Protein AF-A0A843MCU9-F1 (afdb_monomer_lite)

Radius of gyration: 12.77 Å; chains: 1; bounding box: 28×29×31 Å

Sequence (102 aa):
MISIFKLDGEESKAIFALEFNETPYLFLYFNQEWVNETDPEVKALKEEYSKAMDLNDLKDLELGESIDFDDGVILCLSKFENPNSGVKDILYSYSELLLVDD

Structure (mmCIF, N/CA/C/O backbone):
data_AF-A0A843MCU9-F1
#
_entry.id   AF-A0A843MCU9-F1
#
loop_
_atom_site.group_PDB
_atom_site.id
_atom_site.type_symbol
_atom_site.label_atom_id
_atom_site.label_alt_id
_atom_site.label_comp_id
_atom_site.label_asym_id
_atom_site.label_entity_id
_atom_site.label_seq_id
_atom_site.pdbx_PDB_ins_code
_atom_site.Cartn_x
_atom_site.Cartn_y
_atom_site.Cartn_z
_atom_site.occupancy
_atom_site.B_iso_or_equiv
_atom_site.auth_seq_id
_atom_site.auth_comp_id
_atom_site.auth_asym_id
_atom_site.auth_atom_id
_atom_site.pdbx_PDB_model_num
ATOM 1 N N . MET A 1 1 ? -11.690 8.490 1.440 1.00 80.38 1 MET A N 1
ATOM 2 C CA . MET A 1 1 ? -11.364 7.130 1.930 1.00 80.38 1 MET A CA 1
ATOM 3 C C . MET A 1 1 ? -9.876 6.873 1.749 1.00 80.38 1 MET A C 1
ATOM 5 O O . MET A 1 1 ? -9.355 7.222 0.698 1.00 80.38 1 MET A O 1
ATOM 9 N N . ILE A 1 2 ? -9.205 6.288 2.742 1.00 82.81 2 ILE A N 1
ATOM 10 C CA . ILE A 1 2 ? -7.825 5.793 2.628 1.00 82.81 2 ILE A CA 1
ATOM 11 C C . ILE A 1 2 ? -7.826 4.279 2.724 1.00 82.81 2 ILE A C 1
ATOM 13 O O . ILE A 1 2 ? -8.496 3.740 3.599 1.00 82.81 2 ILE A O 1
ATOM 17 N N . SER A 1 3 ? -7.069 3.613 1.860 1.00 84.81 3 SER A N 1
ATOM 18 C CA . SER A 1 3 ? -6.839 2.169 1.943 1.00 84.81 3 SER A CA 1
ATOM 19 C C . SER A 1 3 ? -5.350 1.888 2.116 1.00 84.81 3 SER A C 1
ATOM 21 O O . SER A 1 3 ? -4.531 2.527 1.457 1.00 84.81 3 SER A O 1
ATOM 23 N N . ILE A 1 4 ? -5.007 0.976 3.025 1.00 85.38 4 ILE A N 1
ATOM 24 C CA . ILE A 1 4 ? -3.631 0.560 3.323 1.00 85.38 4 ILE A CA 1
ATOM 25 C C . ILE A 1 4 ? -3.481 -0.895 2.939 1.00 85.38 4 ILE A C 1
ATOM 27 O O . ILE A 1 4 ? -4.349 -1.717 3.238 1.00 85.38 4 ILE A O 1
ATOM 31 N N . PHE A 1 5 ? -2.357 -1.217 2.328 1.00 83.62 5 PHE A N 1
ATOM 32 C CA . PHE A 1 5 ? -2.118 -2.528 1.778 1.00 83.62 5 PHE A CA 1
ATOM 33 C C . PHE A 1 5 ? -0.659 -2.935 1.948 1.00 83.62 5 PHE A C 1
ATOM 35 O O . PHE A 1 5 ? 0.235 -2.093 2.045 1.00 83.62 5 PHE A O 1
ATOM 42 N N . LY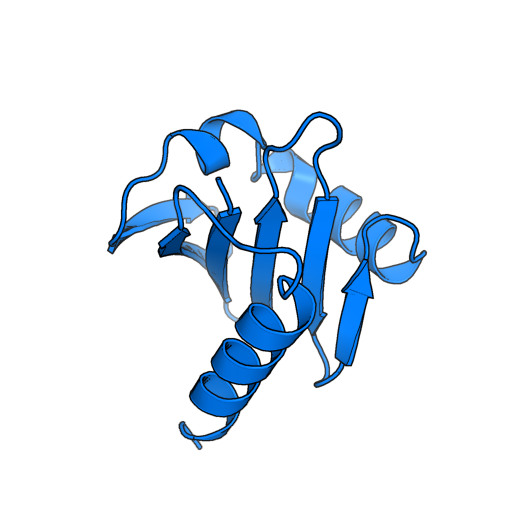S A 1 6 ? -0.425 -4.240 1.946 1.00 82.00 6 LYS A N 1
ATOM 43 C CA . LYS A 1 6 ? 0.893 -4.849 2.075 1.00 82.00 6 LYS A CA 1
ATOM 44 C C . LYS A 1 6 ? 1.216 -5.639 0.821 1.00 82.00 6 LYS A C 1
ATOM 46 O O . LYS A 1 6 ? 0.396 -6.438 0.380 1.00 82.00 6 LYS A O 1
ATOM 51 N N . LEU A 1 7 ? 2.401 -5.410 0.281 1.00 79.75 7 LEU A N 1
ATOM 52 C CA . LEU A 1 7 ? 3.027 -6.233 -0.737 1.00 79.75 7 LEU A CA 1
ATOM 53 C C . LEU A 1 7 ? 3.928 -7.243 -0.025 1.00 79.75 7 LEU A C 1
ATOM 55 O O . LEU A 1 7 ? 4.878 -6.837 0.645 1.00 79.75 7 LEU A O 1
ATOM 59 N N . ASP A 1 8 ? 3.611 -8.527 -0.147 1.00 73.50 8 ASP A N 1
ATOM 60 C CA . ASP A 1 8 ? 4.425 -9.632 0.359 1.00 73.50 8 ASP A CA 1
ATOM 61 C C . ASP A 1 8 ? 4.995 -10.426 -0.827 1.00 73.50 8 ASP A C 1
ATOM 63 O O . ASP A 1 8 ? 4.260 -11.152 -1.495 1.00 73.50 8 ASP A O 1
ATOM 67 N N . GLY A 1 9 ? 6.302 -10.288 -1.080 1.00 69.12 9 GLY A N 1
ATOM 68 C CA . GLY A 1 9 ? 7.064 -11.043 -2.088 1.00 69.12 9 GLY A CA 1
ATOM 69 C C . GLY A 1 9 ? 8.472 -11.418 -1.598 1.00 69.12 9 GLY A C 1
ATOM 70 O O . GLY A 1 9 ? 8.906 -10.931 -0.552 1.00 69.12 9 GLY A O 1
ATOM 71 N N . GLU A 1 10 ? 9.193 -12.282 -2.333 1.00 59.12 10 GLU A N 1
ATOM 72 C CA . GLU A 1 10 ? 10.511 -12.819 -1.913 1.00 59.12 10 GLU A CA 1
ATOM 73 C C . GLU A 1 10 ? 11.563 -11.728 -1.632 1.00 59.12 10 GLU A C 1
ATOM 75 O O . GLU A 1 10 ? 12.414 -11.916 -0.762 1.00 59.12 10 GLU A O 1
ATOM 80 N N . GLU A 1 11 ? 11.476 -10.574 -2.304 1.00 58.25 11 GLU A N 1
ATOM 81 C CA . GLU A 1 11 ? 12.437 -9.470 -2.150 1.00 58.25 11 GLU A CA 1
ATOM 82 C C . GLU A 1 11 ? 11.842 -8.181 -1.554 1.00 58.25 11 GLU A C 1
ATOM 84 O O . GLU A 1 11 ? 12.594 -7.283 -1.179 1.00 58.25 11 GLU A O 1
ATOM 89 N N . SER A 1 12 ? 10.515 -8.065 -1.415 1.00 58.47 12 SER A N 1
ATOM 90 C CA . SER A 1 12 ? 9.872 -6.796 -1.041 1.00 58.47 12 SER A CA 1
ATOM 91 C C . SER A 1 12 ? 8.738 -6.976 -0.036 1.00 58.47 12 SER A C 1
ATOM 93 O O . SER A 1 12 ? 7.695 -7.542 -0.350 1.00 58.47 12 SER A O 1
ATOM 95 N N . LYS A 1 13 ? 8.932 -6.413 1.165 1.00 67.00 13 LYS A N 1
ATOM 96 C CA . LYS A 1 13 ? 7.865 -6.090 2.124 1.00 67.00 13 LYS A CA 1
ATOM 97 C C . LYS A 1 13 ? 7.580 -4.593 2.027 1.00 67.00 13 LYS A C 1
ATOM 99 O O . LYS A 1 13 ? 8.118 -3.811 2.809 1.00 67.00 13 LYS A O 1
ATOM 104 N N . ALA A 1 14 ? 6.801 -4.179 1.035 1.00 72.44 14 ALA A N 1
ATOM 105 C CA . ALA A 1 14 ? 6.411 -2.777 0.885 1.00 72.44 14 ALA A CA 1
ATOM 106 C C . ALA A 1 14 ? 4.992 -2.576 1.414 1.00 72.44 14 ALA A C 1
ATOM 108 O O . ALA A 1 14 ? 4.112 -3.403 1.181 1.00 72.44 14 ALA A O 1
ATOM 109 N N . ILE A 1 15 ? 4.743 -1.468 2.109 1.00 75.56 15 ILE A N 1
ATOM 110 C CA . ILE A 1 15 ? 3.378 -1.066 2.470 1.00 75.56 15 ILE A CA 1
ATOM 111 C C . ILE A 1 15 ? 3.003 0.154 1.677 1.00 75.56 15 ILE A C 1
ATOM 113 O O . ILE A 1 15 ? 3.792 1.082 1.552 1.00 75.56 15 ILE A O 1
ATOM 117 N N . PHE A 1 16 ? 1.786 0.151 1.160 1.00 78.00 16 PHE A N 1
ATOM 118 C CA . PHE A 1 16 ? 1.261 1.259 0.402 1.00 78.00 16 PHE A CA 1
ATOM 119 C C . PHE A 1 16 ? -0.018 1.785 1.016 1.00 78.00 16 PHE A C 1
ATOM 121 O O . PHE A 1 16 ? -0.825 1.042 1.575 1.00 78.00 16 PHE A O 1
ATOM 128 N N . ALA A 1 17 ? -0.206 3.089 0.893 1.00 75.88 17 ALA A N 1
ATOM 129 C CA . ALA A 1 17 ? -1.448 3.733 1.249 1.00 75.88 17 ALA A CA 1
ATOM 130 C C . ALA A 1 17 ? -1.940 4.617 0.119 1.00 75.88 17 ALA A C 1
ATOM 132 O O . ALA A 1 17 ? -1.183 5.407 -0.443 1.00 75.88 17 ALA A O 1
ATOM 133 N N . LEU A 1 18 ? -3.225 4.468 -0.178 1.00 76.88 18 LEU A N 1
ATOM 134 C CA . LEU A 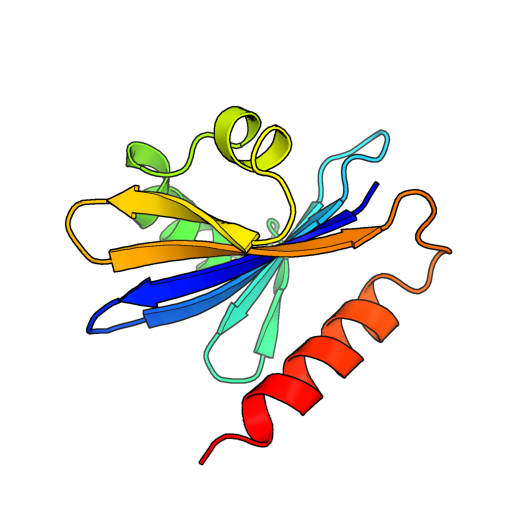1 18 ? -3.933 5.187 -1.221 1.00 76.88 18 LEU A CA 1
ATOM 135 C C . LEU A 1 18 ? -4.999 6.075 -0.593 1.00 76.88 18 LEU A C 1
ATOM 137 O O . LEU A 1 18 ? -5.941 5.575 0.018 1.00 76.88 18 LEU A O 1
ATOM 141 N N . GLU A 1 19 ? -4.867 7.388 -0.760 1.00 79.00 19 GLU A N 1
ATOM 142 C CA . GLU A 1 19 ? -5.872 8.371 -0.350 1.00 79.00 19 GLU A CA 1
ATOM 143 C C . GLU A 1 19 ? -6.763 8.749 -1.530 1.00 79.00 19 GLU A C 1
ATOM 145 O O . GLU A 1 19 ? -6.335 9.490 -2.394 1.00 79.00 19 GLU A O 1
ATOM 150 N N . PHE A 1 20 ? -8.019 8.306 -1.568 1.00 70.81 20 PHE A N 1
ATOM 151 C CA . PHE A 1 20 ? -8.959 8.578 -2.669 1.00 70.81 20 PHE A CA 1
ATOM 152 C C . PHE A 1 20 ? -9.729 9.901 -2.524 1.00 70.81 20 PHE A C 1
ATOM 154 O O . PHE A 1 20 ? -10.903 9.982 -2.885 1.00 70.81 20 PHE A O 1
ATOM 161 N N . ASN A 1 21 ? -9.100 10.933 -1.955 1.00 68.62 21 ASN A N 1
ATOM 162 C CA . ASN A 1 21 ? -9.659 12.288 -1.973 1.00 68.62 21 ASN A CA 1
ATOM 163 C C . ASN A 1 21 ? -9.554 12.882 -3.397 1.00 68.62 21 ASN A C 1
ATOM 165 O O . ASN A 1 21 ? -9.193 12.175 -4.336 1.00 68.62 21 ASN A O 1
ATOM 169 N N . GLU A 1 22 ? -9.887 14.166 -3.595 1.00 62.97 22 GLU A N 1
ATOM 170 C CA . GLU A 1 22 ? -9.892 14.808 -4.931 1.00 62.97 22 GLU A CA 1
ATOM 171 C C . GLU A 1 22 ? -8.593 14.589 -5.732 1.00 62.97 22 GLU A C 1
ATOM 173 O O . GLU A 1 22 ? -8.602 14.637 -6.960 1.00 62.97 22 GLU A O 1
ATOM 178 N N . THR A 1 23 ? -7.480 14.322 -5.044 1.00 66.69 23 THR A N 1
ATOM 179 C CA . THR A 1 23 ? -6.215 13.886 -5.636 1.00 66.69 23 THR A CA 1
ATOM 180 C C . THR A 1 23 ? -5.772 12.571 -4.991 1.00 66.69 23 THR A C 1
ATOM 182 O O . THR A 1 23 ? -5.577 12.553 -3.774 1.00 66.69 23 THR A O 1
ATOM 185 N N . PRO A 1 24 ? -5.606 11.480 -5.766 1.00 66.06 24 PRO A N 1
ATOM 186 C CA . PRO A 1 24 ? -5.074 10.240 -5.238 1.00 66.06 24 PRO A CA 1
ATOM 187 C C . PRO A 1 24 ? -3.615 10.421 -4.824 1.00 66.06 24 PRO A C 1
ATOM 189 O O . PRO A 1 24 ? -2.778 10.726 -5.668 1.00 66.06 24 PRO A O 1
ATOM 192 N N . TYR A 1 25 ? -3.310 10.222 -3.541 1.00 70.94 25 TYR A N 1
ATOM 193 C CA . TYR A 1 25 ? -1.929 10.152 -3.065 1.00 70.94 25 TYR A CA 1
ATOM 194 C C . TYR A 1 25 ? -1.551 8.702 -2.800 1.00 70.94 25 TYR A C 1
ATOM 196 O O . TYR A 1 25 ? -2.241 8.009 -2.053 1.00 70.94 25 TYR A O 1
ATOM 204 N N . LEU A 1 26 ? -0.446 8.272 -3.408 1.00 75.25 26 LEU A N 1
ATOM 205 C CA . LEU A 1 26 ? 0.213 7.010 -3.105 1.00 75.25 26 LEU A CA 1
ATOM 206 C C . LEU A 1 26 ? 1.417 7.285 -2.198 1.00 75.25 26 LEU A C 1
ATOM 208 O O . LEU A 1 26 ? 2.325 8.037 -2.563 1.00 75.25 26 LEU A O 1
ATOM 212 N N . PHE A 1 27 ? 1.408 6.666 -1.024 1.00 74.38 27 PHE A N 1
ATOM 213 C CA . PHE A 1 27 ? 2.544 6.619 -0.109 1.00 74.38 27 PHE A CA 1
ATOM 214 C C . PHE A 1 27 ? 3.084 5.201 -0.058 1.00 74.38 27 PHE A C 1
ATOM 216 O O . PHE A 1 27 ? 2.287 4.267 -0.000 1.00 74.38 27 PHE A O 1
ATOM 223 N N . LEU A 1 28 ? 4.406 5.049 -0.048 1.00 75.12 28 LEU A N 1
ATOM 224 C CA . LEU A 1 28 ? 5.065 3.763 0.134 1.00 75.12 28 LEU A CA 1
ATOM 225 C C . LEU A 1 28 ? 5.967 3.804 1.357 1.00 75.12 28 LEU A C 1
ATOM 227 O O . LEU A 1 28 ? 6.630 4.806 1.614 1.00 75.12 28 LEU A O 1
ATOM 231 N N . TYR A 1 29 ? 5.989 2.696 2.081 1.00 73.44 29 TYR A N 1
ATOM 232 C CA . TYR A 1 29 ? 6.933 2.419 3.145 1.00 73.44 29 TYR A CA 1
ATOM 233 C C . TYR A 1 29 ? 7.900 1.346 2.666 1.00 73.44 29 TYR A C 1
ATOM 235 O O . TYR A 1 29 ? 7.502 0.197 2.447 1.00 73.44 29 TYR A O 1
ATOM 243 N N . PHE A 1 30 ? 9.155 1.735 2.486 1.00 71.31 30 PHE A N 1
ATOM 244 C CA . PHE A 1 30 ? 10.246 0.860 2.074 1.00 71.31 30 PHE A CA 1
ATOM 245 C C . PHE A 1 30 ? 11.536 1.324 2.750 1.00 71.31 30 PHE A C 1
ATOM 247 O O . PHE A 1 30 ? 11.688 2.509 3.032 1.00 71.31 30 PHE A O 1
ATOM 254 N N . ASN A 1 31 ? 12.451 0.402 3.064 1.00 72.06 31 ASN A N 1
ATOM 255 C CA . ASN A 1 31 ? 13.701 0.718 3.773 1.00 72.06 31 ASN A CA 1
ATOM 256 C C . ASN A 1 31 ? 13.518 1.591 5.032 1.00 72.06 31 ASN A C 1
ATOM 258 O O . ASN A 1 31 ? 14.369 2.410 5.358 1.00 72.06 31 ASN A O 1
ATOM 262 N N . GLN A 1 32 ? 12.414 1.389 5.755 1.00 71.31 32 GLN A N 1
ATOM 263 C CA . GLN A 1 32 ? 12.043 2.137 6.961 1.00 71.31 32 GLN A CA 1
ATOM 264 C C . GLN A 1 32 ? 11.697 3.623 6.752 1.00 71.31 32 GLN A C 1
ATOM 266 O O . GLN A 1 32 ? 11.515 4.346 7.733 1.00 71.31 32 GLN A O 1
ATOM 271 N N . GLU A 1 33 ? 11.524 4.077 5.511 1.00 75.25 33 GLU A N 1
ATOM 272 C CA . GLU A 1 33 ? 11.152 5.454 5.191 1.00 75.25 33 GLU A CA 1
ATOM 273 C C . GLU A 1 33 ? 9.825 5.521 4.423 1.00 75.25 33 GLU A C 1
ATOM 275 O O . GLU A 1 33 ? 9.495 4.652 3.614 1.00 75.25 33 GLU A O 1
ATOM 280 N N . TRP A 1 34 ? 9.036 6.564 4.708 1.00 76.81 34 TRP A N 1
ATOM 281 C CA . TRP A 1 34 ? 7.816 6.873 3.963 1.00 76.81 34 TRP A CA 1
ATOM 282 C C . TRP A 1 34 ? 8.134 7.832 2.819 1.00 76.81 34 TRP A C 1
ATOM 284 O O . TRP A 1 34 ? 8.518 8.980 3.053 1.00 76.81 34 TRP A O 1
ATOM 294 N N . VAL A 1 35 ? 7.883 7.388 1.595 1.00 76.62 35 VAL A N 1
ATOM 295 C CA . VAL A 1 35 ? 8.051 8.157 0.358 1.00 76.62 35 VAL A CA 1
ATOM 296 C C . VAL A 1 35 ? 6.691 8.375 -0.313 1.00 76.62 35 VAL A C 1
ATOM 298 O O . VAL A 1 35 ? 5.753 7.600 -0.120 1.00 76.62 35 VAL A O 1
ATOM 301 N N . ASN A 1 36 ? 6.535 9.467 -1.062 1.00 75.81 36 ASN A N 1
ATOM 302 C CA . ASN A 1 36 ? 5.287 9.805 -1.760 1.00 75.81 36 ASN A CA 1
ATOM 303 C C . ASN A 1 36 ? 5.440 9.646 -3.282 1.00 75.81 36 ASN A C 1
ATOM 305 O O . ASN A 1 36 ? 6.554 9.556 -3.783 1.00 75.81 36 ASN A O 1
ATOM 309 N N . GLU A 1 37 ? 4.339 9.672 -4.039 1.00 69.56 37 GLU A N 1
ATOM 310 C CA . GLU A 1 37 ? 4.373 9.524 -5.510 1.00 69.56 37 GLU A CA 1
ATOM 311 C C . GLU A 1 37 ? 5.313 10.508 -6.236 1.00 69.56 37 GLU A C 1
ATOM 313 O O . GLU A 1 37 ? 5.793 10.219 -7.331 1.00 69.56 37 GLU A O 1
ATOM 318 N N . THR A 1 38 ? 5.600 11.671 -5.644 1.00 73.06 38 THR A N 1
ATOM 319 C CA . THR A 1 38 ? 6.516 12.649 -6.250 1.00 73.06 38 THR A CA 1
ATOM 320 C C . THR A 1 38 ? 7.995 12.289 -6.093 1.00 73.06 38 THR A C 1
ATOM 322 O O . THR A 1 38 ? 8.838 12.937 -6.715 1.00 73.06 38 THR A O 1
ATOM 325 N N . ASP A 1 39 ? 8.312 11.273 -5.294 1.00 73.19 39 ASP A N 1
ATOM 326 C CA . ASP A 1 39 ? 9.668 10.783 -5.089 1.00 73.19 39 ASP A CA 1
ATOM 327 C C . ASP A 1 39 ? 10.148 9.930 -6.289 1.00 73.19 39 ASP A C 1
ATOM 329 O O . ASP A 1 39 ? 9.421 9.041 -6.754 1.00 73.19 39 ASP A O 1
ATOM 333 N N . PRO A 1 40 ? 11.365 10.169 -6.820 1.00 74.06 40 PRO A N 1
ATOM 334 C CA . PRO A 1 40 ? 11.963 9.342 -7.868 1.00 74.06 40 PRO A CA 1
ATOM 335 C C . PRO A 1 40 ? 11.983 7.835 -7.571 1.00 74.06 40 PRO A C 1
ATOM 337 O O . PRO A 1 40 ? 11.815 7.050 -8.507 1.00 74.06 40 PRO A O 1
ATOM 340 N N . GLU A 1 41 ? 12.159 7.423 -6.313 1.00 68.88 41 GLU A N 1
ATOM 341 C CA . GLU A 1 41 ? 12.178 6.004 -5.926 1.00 68.88 41 GLU A CA 1
ATOM 342 C C . GLU A 1 41 ? 10.800 5.354 -6.094 1.00 68.88 41 GLU A C 1
ATOM 344 O O . GLU A 1 41 ? 10.679 4.258 -6.642 1.00 68.88 41 GLU A O 1
ATOM 349 N N . VAL A 1 42 ? 9.732 6.071 -5.732 1.00 65.12 42 VAL A N 1
ATOM 350 C CA . VAL A 1 42 ? 8.347 5.608 -5.916 1.00 65.12 42 VAL A CA 1
ATOM 351 C C . VAL A 1 42 ? 7.998 5.462 -7.383 1.00 65.12 42 VAL A C 1
ATOM 353 O O . VAL A 1 42 ?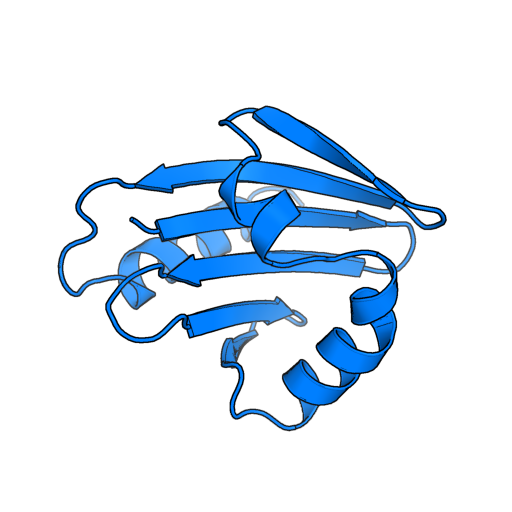 7.299 4.525 -7.766 1.00 65.12 42 VAL A O 1
ATOM 356 N N . LYS A 1 43 ? 8.489 6.368 -8.229 1.00 68.19 43 LYS A N 1
ATOM 357 C CA . LYS A 1 43 ? 8.269 6.266 -9.669 1.00 68.19 43 LYS A CA 1
ATOM 358 C C . LYS A 1 43 ? 8.882 4.984 -10.242 1.00 68.19 43 LYS A C 1
ATOM 360 O O . LYS A 1 43 ? 8.237 4.349 -11.071 1.00 68.19 43 LYS A O 1
ATOM 365 N N . ALA A 1 44 ? 10.072 4.593 -9.785 1.00 66.81 44 ALA A N 1
ATOM 366 C CA . ALA A 1 44 ? 10.710 3.344 -10.198 1.00 66.81 44 ALA A CA 1
ATOM 367 C C . ALA A 1 44 ? 9.900 2.116 -9.750 1.00 66.81 44 ALA A C 1
ATOM 369 O O . ALA A 1 44 ? 9.617 1.252 -10.574 1.00 66.81 44 ALA A O 1
ATOM 370 N N . LEU A 1 45 ? 9.424 2.097 -8.499 1.00 64.44 45 LEU A N 1
ATOM 371 C CA . LEU A 1 45 ? 8.543 1.037 -7.990 1.00 64.44 45 LEU A CA 1
ATOM 372 C C . LEU A 1 45 ? 7.221 0.984 -8.765 1.00 64.44 45 LEU A C 1
ATOM 374 O O . LEU A 1 45 ? 6.758 -0.081 -9.156 1.00 64.44 45 LEU A O 1
ATOM 378 N N . LYS A 1 46 ? 6.614 2.136 -9.062 1.00 65.94 46 LYS A N 1
ATOM 379 C CA . LYS A 1 46 ? 5.423 2.193 -9.911 1.00 65.94 46 LYS A CA 1
ATOM 380 C C . LYS A 1 46 ? 5.729 1.616 -11.286 1.00 65.94 46 LYS A C 1
ATOM 382 O O . LYS A 1 46 ? 4.936 0.839 -11.774 1.00 65.94 46 LYS A O 1
ATOM 387 N N . GLU A 1 47 ? 6.847 1.942 -11.922 1.00 68.62 47 GLU A N 1
ATOM 388 C CA . GLU A 1 47 ? 7.205 1.360 -13.223 1.00 68.62 47 GLU A CA 1
ATOM 389 C C . GLU A 1 47 ? 7.415 -0.164 -13.146 1.00 68.62 47 GLU A C 1
ATOM 391 O O . GLU A 1 47 ? 6.919 -0.880 -14.017 1.00 68.62 47 GLU A O 1
ATOM 396 N N . GLU A 1 48 ? 8.049 -0.660 -12.084 1.00 66.38 48 GLU A N 1
ATOM 397 C CA . GLU A 1 48 ? 8.300 -2.084 -11.825 1.00 66.38 48 GLU A CA 1
ATOM 398 C C . GLU A 1 48 ? 7.006 -2.878 -11.574 1.00 66.38 48 GLU A C 1
ATOM 400 O O . GLU A 1 48 ? 6.758 -3.889 -12.231 1.00 66.38 48 GLU A O 1
ATOM 405 N N . TYR A 1 49 ? 6.122 -2.364 -10.714 1.00 60.72 49 TYR A N 1
ATOM 406 C CA . TYR A 1 49 ? 4.891 -3.038 -10.286 1.00 60.72 49 TYR A CA 1
ATOM 407 C C . TYR A 1 49 ? 3.629 -2.605 -11.069 1.00 60.72 49 TYR A C 1
ATOM 409 O O . TYR A 1 49 ? 2.581 -3.240 -10.950 1.00 60.72 49 TYR A O 1
ATOM 417 N N . SER A 1 50 ? 3.694 -1.574 -11.927 1.00 59.66 50 SER A N 1
ATOM 418 C CA . SER A 1 50 ? 2.538 -1.027 -12.685 1.00 59.66 50 SER A CA 1
ATOM 419 C C . SER A 1 50 ? 1.882 -2.012 -13.639 1.00 59.66 50 SER A C 1
ATOM 421 O O . SER A 1 50 ? 0.734 -1.802 -14.023 1.00 59.66 50 SER A O 1
ATOM 423 N N . LYS A 1 51 ? 2.581 -3.077 -14.047 1.00 59.31 51 LYS A N 1
ATOM 424 C CA . LYS A 1 51 ? 1.965 -4.134 -14.857 1.00 59.31 51 LYS A CA 1
ATOM 425 C C . LYS A 1 51 ? 0.958 -4.969 -14.070 1.00 59.31 51 LYS A C 1
ATOM 427 O O . LYS A 1 51 ? 0.047 -5.508 -14.688 1.00 59.31 51 LYS A O 1
ATOM 432 N N . ALA A 1 52 ? 1.137 -5.081 -12.756 1.00 59.22 52 ALA A N 1
ATOM 433 C CA . ALA A 1 52 ? 0.329 -5.925 -11.880 1.00 59.22 52 ALA A CA 1
ATOM 434 C C . ALA A 1 52 ? -0.636 -5.122 -10.989 1.00 59.22 52 ALA A C 1
ATOM 436 O O . ALA A 1 52 ? -1.586 -5.684 -10.458 1.00 59.22 52 ALA A O 1
ATOM 437 N N . MET A 1 53 ? -0.402 -3.817 -10.821 1.00 66.94 53 MET A N 1
ATOM 438 C CA . MET A 1 53 ? -1.077 -2.991 -9.823 1.00 66.94 53 MET A CA 1
ATOM 439 C C . MET A 1 53 ? -1.932 -1.894 -10.484 1.00 66.94 53 MET A C 1
ATOM 441 O O . MET A 1 53 ? -1.527 -0.730 -10.557 1.00 66.94 53 MET A O 1
ATOM 445 N N . ASP A 1 54 ? -3.121 -2.251 -10.988 1.00 73.19 54 ASP A N 1
ATOM 446 C CA . ASP A 1 54 ? -4.117 -1.253 -11.403 1.00 73.19 54 ASP A CA 1
ATOM 447 C C . ASP A 1 54 ? -4.693 -0.573 -10.150 1.00 73.19 54 ASP A C 1
ATOM 449 O O . ASP A 1 54 ? -5.211 -1.214 -9.236 1.00 73.19 54 ASP A O 1
ATOM 453 N N . LEU A 1 55 ? -4.616 0.759 -10.097 1.00 73.00 55 LEU A N 1
ATOM 454 C CA . LEU A 1 55 ? -5.159 1.544 -8.985 1.00 73.00 55 LEU A CA 1
ATOM 455 C C . LEU A 1 55 ? -6.667 1.343 -8.793 1.00 73.00 55 LEU A C 1
ATOM 457 O O . LEU A 1 55 ? -7.171 1.626 -7.708 1.00 73.00 55 LEU A O 1
ATOM 461 N N . ASN A 1 56 ? -7.399 0.937 -9.828 1.00 77.31 56 ASN A N 1
ATOM 462 C CA . ASN A 1 56 ? -8.816 0.614 -9.719 1.00 77.31 56 ASN A CA 1
ATOM 463 C C . ASN A 1 56 ? -9.029 -0.752 -9.070 1.00 77.31 56 ASN A C 1
ATOM 465 O O . ASN A 1 56 ? -9.860 -0.843 -8.175 1.00 77.31 56 ASN A O 1
ATOM 469 N N . ASP A 1 57 ? -8.212 -1.751 -9.403 1.00 79.12 57 ASP A N 1
ATOM 470 C CA . ASP A 1 57 ? -8.264 -3.057 -8.734 1.00 79.12 57 ASP A CA 1
ATOM 471 C C . ASP A 1 57 ? -7.954 -2.906 -7.235 1.00 79.12 57 ASP A C 1
ATOM 473 O O . ASP A 1 57 ? -8.618 -3.492 -6.379 1.00 79.12 57 ASP A O 1
ATOM 477 N N . LEU A 1 58 ? -7.010 -2.023 -6.893 1.00 80.31 58 LEU A N 1
ATOM 478 C CA . LEU A 1 58 ? -6.716 -1.689 -5.499 1.00 80.31 58 LEU A CA 1
ATOM 479 C C . LEU A 1 58 ? -7.859 -0.959 -4.782 1.00 80.31 58 LEU A C 1
ATOM 481 O O . LEU A 1 58 ? -8.024 -1.135 -3.579 1.00 80.31 58 LEU A O 1
ATOM 485 N N . LYS A 1 59 ? -8.644 -0.124 -5.472 1.00 77.81 59 LYS A N 1
ATOM 486 C CA . LYS A 1 59 ? -9.803 0.555 -4.855 1.00 77.81 59 LYS A CA 1
ATOM 487 C C . LYS A 1 59 ? -10.872 -0.436 -4.420 1.00 77.81 59 LYS A C 1
ATOM 489 O O . LYS A 1 59 ? -11.502 -0.230 -3.380 1.00 77.81 59 LYS A O 1
ATOM 494 N N . ASP A 1 60 ? -11.072 -1.461 -5.236 1.00 83.44 60 ASP A N 1
ATOM 495 C CA . ASP A 1 60 ? -12.182 -2.393 -5.090 1.00 83.44 60 ASP A CA 1
ATOM 496 C C . ASP A 1 60 ? -11.882 -3.493 -4.062 1.00 83.44 60 ASP A C 1
ATOM 498 O O . ASP A 1 60 ? -12.808 -3.995 -3.434 1.00 83.44 60 ASP A O 1
ATOM 502 N N . LEU A 1 61 ? -10.603 -3.790 -3.808 1.00 86.19 61 LEU A N 1
ATOM 503 C CA . LEU A 1 61 ? -10.150 -4.735 -2.780 1.00 86.19 61 LEU A CA 1
ATOM 504 C C . LEU A 1 61 ? -10.711 -4.411 -1.393 1.00 86.19 61 LEU A C 1
ATOM 506 O O . LEU A 1 61 ? -10.360 -3.374 -0.837 1.00 86.19 61 LEU A O 1
ATOM 510 N N . GLU A 1 62 ? -11.528 -5.277 -0.799 1.00 88.81 62 GLU A N 1
ATOM 511 C CA . GLU A 1 62 ? -12.042 -5.133 0.571 1.00 88.81 62 GLU A CA 1
ATOM 512 C C . GLU A 1 62 ? -11.046 -5.569 1.654 1.00 88.81 62 GLU A C 1
ATOM 514 O O . GLU A 1 62 ? -10.032 -6.208 1.390 1.00 88.81 62 GLU A O 1
ATOM 519 N N . LEU A 1 63 ? -11.326 -5.206 2.913 1.00 89.12 63 LEU A N 1
ATOM 520 C CA . LEU A 1 63 ? -10.478 -5.574 4.052 1.00 89.12 63 LEU A CA 1
ATOM 521 C C . LEU A 1 63 ? -10.252 -7.094 4.111 1.00 89.12 63 LEU A C 1
ATOM 523 O O . LEU A 1 63 ? -11.203 -7.862 4.264 1.00 89.12 63 LEU A O 1
ATOM 527 N N . GLY A 1 64 ? -8.984 -7.507 4.078 1.00 85.69 64 GLY A N 1
ATOM 528 C CA . GLY A 1 64 ? -8.581 -8.912 4.104 1.00 85.69 64 GLY A CA 1
ATOM 529 C C . GLY A 1 64 ? -8.613 -9.610 2.743 1.00 85.69 64 GLY A C 1
ATOM 530 O O . GLY A 1 64 ? -8.185 -10.759 2.664 1.00 85.69 64 GLY A O 1
ATOM 531 N N . GLU A 1 65 ? -9.081 -8.946 1.685 1.00 90.88 65 GLU A N 1
ATOM 532 C CA . GLU A 1 65 ? -8.945 -9.447 0.320 1.00 90.88 65 GLU A CA 1
ATOM 533 C C . GLU A 1 65 ? -7.540 -9.197 -0.223 1.00 90.88 65 GLU A C 1
ATOM 535 O O . GLU A 1 65 ? -6.807 -8.308 0.235 1.00 90.88 65 GLU A O 1
ATOM 540 N N . SER A 1 66 ? -7.176 -9.992 -1.228 1.00 87.81 66 SER A N 1
ATOM 541 C CA . SER A 1 66 ? -5.860 -9.948 -1.837 1.00 87.81 66 SER A CA 1
ATOM 542 C C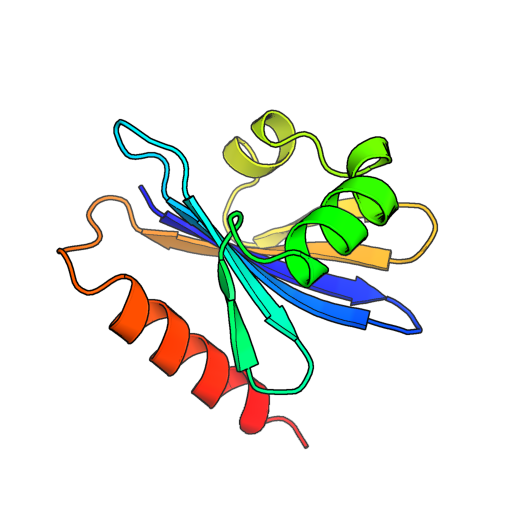 . SER A 1 66 ? -5.874 -10.122 -3.351 1.00 87.81 66 SER A C 1
ATOM 544 O O . SER A 1 66 ? -6.780 -10.736 -3.912 1.00 87.81 66 SER A O 1
ATOM 546 N N . ILE A 1 67 ? -4.832 -9.603 -4.000 1.00 85.06 67 ILE A N 1
ATOM 547 C CA . ILE A 1 67 ? -4.521 -9.837 -5.413 1.00 85.06 67 ILE A CA 1
ATOM 548 C C . ILE A 1 67 ? -3.194 -10.589 -5.477 1.00 85.06 67 ILE A C 1
ATOM 550 O O . ILE A 1 67 ? -2.171 -10.086 -5.011 1.00 85.06 67 ILE A O 1
ATOM 554 N N . ASP A 1 68 ? -3.221 -11.785 -6.056 1.00 83.44 68 ASP A N 1
ATOM 555 C CA . ASP A 1 68 ? -2.013 -12.538 -6.381 1.00 83.44 68 ASP A CA 1
ATOM 556 C C . ASP A 1 68 ? -1.368 -11.979 -7.658 1.00 83.44 68 ASP A C 1
ATOM 558 O O . ASP A 1 68 ? -2.059 -11.627 -8.619 1.00 83.44 68 ASP A O 1
ATOM 562 N N . PHE A 1 69 ? -0.041 -11.939 -7.693 1.00 77.56 69 PHE A N 1
ATOM 563 C CA . PHE A 1 69 ? 0.746 -11.655 -8.892 1.00 77.56 69 PHE A CA 1
ATOM 564 C C . PHE A 1 69 ? 1.993 -12.548 -8.914 1.00 77.56 69 PHE A C 1
ATOM 566 O O . PHE A 1 69 ? 2.271 -13.257 -7.949 1.00 77.56 69 PHE A O 1
ATOM 573 N N . ASP A 1 70 ? 2.727 -12.549 -10.029 1.00 73.81 70 ASP A N 1
ATOM 574 C CA . ASP A 1 70 ? 3.783 -13.541 -10.294 1.00 73.81 70 ASP A CA 1
ATOM 575 C C . ASP A 1 70 ? 4.833 -13.661 -9.168 1.00 73.81 70 ASP A C 1
ATOM 577 O O . ASP A 1 70 ? 5.305 -14.765 -8.896 1.00 73.81 70 ASP A O 1
ATOM 581 N N . ASP A 1 71 ? 5.129 -12.558 -8.473 1.00 72.75 71 ASP A N 1
ATOM 582 C CA . ASP A 1 71 ? 6.191 -12.473 -7.463 1.00 72.75 71 ASP A CA 1
ATOM 583 C C . ASP A 1 71 ? 5.672 -12.219 -6.032 1.00 72.75 71 ASP A C 1
ATOM 585 O O . ASP A 1 71 ? 6.451 -11.869 -5.139 1.00 72.75 71 ASP A O 1
ATOM 589 N N . GLY A 1 72 ? 4.366 -12.381 -5.778 1.00 79.12 72 GLY A N 1
ATOM 590 C CA . GLY A 1 72 ? 3.822 -12.193 -4.434 1.00 79.12 72 GLY A CA 1
ATOM 591 C C . GLY A 1 72 ? 2.319 -11.960 -4.339 1.00 79.12 72 GLY A C 1
ATOM 592 O O . GLY A 1 72 ? 1.539 -12.274 -5.237 1.00 79.12 72 GLY A O 1
ATOM 593 N N . VAL A 1 73 ? 1.913 -11.390 -3.205 1.00 83.94 73 VAL A N 1
ATOM 594 C CA . VAL A 1 73 ? 0.521 -11.049 -2.910 1.00 83.94 73 VAL A CA 1
ATOM 595 C C . VAL A 1 73 ? 0.399 -9.609 -2.427 1.00 83.94 73 VAL A C 1
ATOM 597 O O . VAL A 1 73 ? 1.210 -9.108 -1.647 1.00 83.94 73 VAL A O 1
ATOM 600 N N . ILE A 1 74 ? -0.641 -8.936 -2.897 1.00 83.31 74 ILE A N 1
ATOM 601 C CA . ILE A 1 74 ? -1.110 -7.659 -2.375 1.00 83.31 74 ILE A CA 1
ATOM 602 C C . ILE A 1 74 ? -2.268 -7.944 -1.430 1.00 83.31 74 ILE A C 1
ATOM 604 O O . ILE A 1 74 ? -3.270 -8.487 -1.872 1.00 83.31 74 ILE A O 1
ATOM 608 N N . LE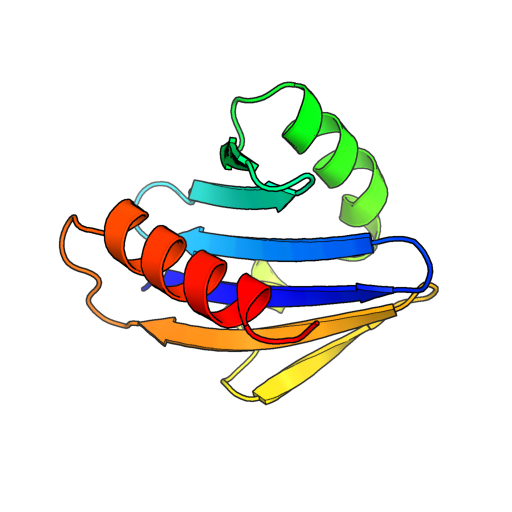U A 1 75 ? -2.177 -7.544 -0.166 1.00 85.69 75 LEU A N 1
ATOM 609 C CA . LEU A 1 75 ? -3.235 -7.712 0.834 1.00 85.69 75 LEU A CA 1
ATOM 610 C C . LEU A 1 75 ? -3.777 -6.354 1.286 1.00 85.69 75 LEU A C 1
ATOM 612 O O . LEU A 1 75 ? -2.997 -5.493 1.695 1.00 85.69 75 LEU A O 1
ATOM 616 N N . CYS A 1 76 ? -5.098 -6.171 1.299 1.00 87.81 76 CYS A N 1
ATOM 617 C CA . CYS A 1 76 ? -5.722 -5.009 1.935 1.00 87.81 76 CYS A CA 1
ATOM 618 C C . CYS A 1 76 ? -5.708 -5.161 3.464 1.00 87.81 76 CYS A C 1
ATOM 620 O O . CYS A 1 76 ? -6.388 -6.020 4.030 1.00 87.81 76 CYS A O 1
ATOM 622 N N . LEU A 1 77 ? -4.948 -4.303 4.145 1.00 85.62 77 LEU A N 1
ATOM 623 C CA . LEU A 1 77 ? -4.821 -4.300 5.603 1.00 85.62 77 LEU A CA 1
ATOM 624 C C . LEU A 1 77 ? -5.871 -3.435 6.298 1.00 85.62 77 LEU A C 1
ATOM 626 O O . LEU A 1 77 ? -6.171 -3.663 7.471 1.00 85.62 77 LEU A O 1
ATOM 630 N N . SER A 1 78 ? -6.351 -2.381 5.636 1.00 86.12 78 SER A N 1
ATOM 631 C CA . SER A 1 78 ? -7.254 -1.414 6.259 1.00 86.12 78 SER A CA 1
ATOM 632 C C . SER A 1 78 ? -7.959 -0.520 5.259 1.00 86.12 78 SER A C 1
ATOM 634 O O . SER A 1 78 ? -7.369 -0.133 4.251 1.00 86.12 78 SER A O 1
ATOM 636 N N . LYS A 1 79 ? -9.173 -0.095 5.619 1.00 86.00 79 LYS A N 1
ATOM 637 C CA . LYS A 1 79 ? -9.923 0.965 4.944 1.00 86.00 79 LYS A CA 1
ATOM 638 C C . LYS A 1 79 ? -10.467 1.962 5.959 1.00 86.00 79 LYS A C 1
ATOM 640 O O . LYS A 1 79 ? -11.122 1.592 6.930 1.00 86.00 79 LYS A O 1
ATOM 645 N N . PHE A 1 80 ? -10.247 3.242 5.694 1.00 84.00 80 PHE A N 1
ATOM 646 C CA . PHE A 1 80 ? -10.731 4.359 6.494 1.00 84.00 80 PHE A CA 1
ATOM 647 C C . PHE A 1 80 ? -11.647 5.227 5.642 1.00 84.00 80 PHE A C 1
ATOM 649 O O . PHE A 1 80 ? -11.197 5.843 4.677 1.00 84.00 80 PHE A O 1
ATOM 656 N N . GLU A 1 81 ? -12.928 5.316 5.991 1.00 78.69 81 GLU A N 1
ATOM 657 C CA . GLU A 1 81 ? -13.889 6.116 5.221 1.00 78.69 81 GLU A CA 1
ATOM 658 C C . GLU A 1 81 ? -13.636 7.620 5.373 1.00 78.69 81 GLU A C 1
ATOM 660 O O . GLU A 1 81 ? -13.559 8.335 4.373 1.00 78.69 81 GLU A O 1
ATOM 665 N N . ASN A 1 82 ? -13.403 8.064 6.613 1.00 74.94 82 ASN A N 1
ATOM 666 C CA . ASN A 1 82 ? -13.155 9.458 6.977 1.00 74.94 82 ASN A CA 1
ATOM 667 C C . ASN A 1 82 ? -11.813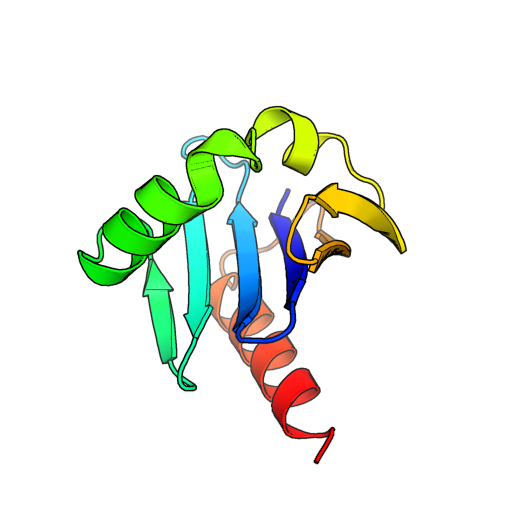 9.603 7.699 1.00 74.94 82 ASN A C 1
ATOM 669 O O . ASN A 1 82 ? -11.773 9.792 8.918 1.00 74.94 82 ASN A O 1
ATOM 673 N N . PRO A 1 83 ? -10.698 9.494 6.970 1.00 70.44 83 PRO A N 1
ATOM 674 C CA . PRO A 1 83 ? -9.424 9.881 7.526 1.00 70.44 83 PRO A CA 1
ATOM 675 C C . PRO A 1 83 ? -9.461 11.398 7.715 1.00 70.44 83 PRO A C 1
ATOM 677 O O . PRO A 1 83 ? -9.606 12.156 6.756 1.00 70.44 83 PRO A O 1
ATOM 680 N N . ASN A 1 84 ? -9.363 11.857 8.962 1.00 67.88 84 ASN A N 1
ATOM 681 C CA . ASN A 1 84 ? -9.041 13.259 9.222 1.00 67.88 84 ASN A CA 1
ATOM 682 C C . ASN A 1 84 ? -7.685 13.597 8.562 1.00 67.88 84 ASN A C 1
ATOM 684 O O . ASN A 1 84 ? -6.982 12.717 8.069 1.00 67.88 84 ASN A O 1
ATOM 688 N N . SER A 1 85 ? -7.247 14.856 8.624 1.00 60.75 85 SER A N 1
ATOM 689 C CA . SER A 1 85 ? -5.969 15.322 8.049 1.00 60.75 85 SER A CA 1
ATOM 690 C C . SER A 1 85 ? -4.686 14.673 8.620 1.00 60.75 85 SER A C 1
ATOM 692 O O . SER A 1 85 ? -3.590 15.150 8.346 1.00 60.75 85 SER A O 1
ATOM 694 N N . GLY A 1 86 ? -4.798 13.610 9.417 1.00 74.38 86 GLY A N 1
ATOM 695 C CA . GLY A 1 86 ? -3.705 12.840 10.009 1.00 74.38 86 GLY A CA 1
ATOM 696 C C . GLY A 1 86 ? -3.328 11.606 9.192 1.00 74.38 86 GLY A C 1
ATOM 697 O O . GLY A 1 86 ? -3.020 10.575 9.776 1.00 74.38 86 GLY A O 1
ATOM 698 N N . VAL A 1 87 ? -3.366 11.674 7.855 1.00 76.00 87 VAL A N 1
ATOM 699 C CA . VAL A 1 87 ? -2.933 10.556 6.992 1.00 76.00 87 VAL A CA 1
ATOM 700 C C . VAL A 1 87 ? -1.546 10.085 7.400 1.00 76.00 87 VAL A C 1
ATOM 702 O O . VAL A 1 87 ? -1.361 8.908 7.672 1.00 76.00 87 VAL A O 1
ATOM 705 N N . LYS A 1 88 ? -0.601 11.019 7.563 1.00 76.06 88 LYS A N 1
ATOM 706 C CA . LYS A 1 88 ? 0.750 10.704 8.036 1.00 76.06 88 LYS A CA 1
ATOM 707 C C . LYS A 1 88 ? 0.746 9.995 9.387 1.00 76.06 88 LYS A C 1
ATOM 709 O O . LYS A 1 88 ? 1.477 9.030 9.532 1.00 76.06 88 LYS A O 1
ATOM 714 N N . ASP A 1 89 ? -0.087 10.422 10.333 1.00 80.31 89 ASP A N 1
ATOM 715 C CA . ASP A 1 89 ? -0.174 9.790 11.654 1.00 80.31 89 ASP A CA 1
ATOM 716 C C . ASP A 1 89 ? -0.680 8.342 11.548 1.00 80.31 89 ASP A C 1
ATOM 718 O O . ASP A 1 89 ? -0.117 7.448 12.173 1.00 80.31 89 ASP A O 1
ATOM 722 N N . ILE A 1 90 ? -1.683 8.092 10.695 1.00 80.12 90 ILE A N 1
ATOM 723 C CA . ILE A 1 90 ? -2.187 6.740 10.402 1.00 80.12 90 ILE A CA 1
ATOM 724 C C . ILE A 1 90 ? -1.075 5.877 9.790 1.00 80.12 90 ILE A C 1
ATOM 726 O O . ILE A 1 90 ? -0.876 4.738 10.213 1.00 80.12 90 ILE A O 1
ATOM 730 N N . LEU A 1 91 ? -0.342 6.415 8.812 1.00 79.06 91 LEU A N 1
ATOM 731 C CA . LEU A 1 91 ? 0.779 5.720 8.175 1.00 79.06 91 LEU A CA 1
ATOM 732 C C . LEU A 1 91 ? 1.892 5.417 9.176 1.00 79.06 91 LEU A C 1
ATOM 734 O O . LEU A 1 91 ? 2.372 4.288 9.218 1.00 79.06 91 LEU A O 1
ATOM 738 N N . TYR A 1 92 ? 2.243 6.373 10.038 1.00 77.81 92 TYR A N 1
ATOM 739 C CA . TYR A 1 92 ? 3.225 6.162 11.097 1.00 77.81 92 TYR A CA 1
ATOM 740 C C . TYR A 1 92 ? 2.800 5.039 12.045 1.00 77.81 92 TYR A C 1
ATOM 742 O O . TYR A 1 92 ? 3.589 4.124 12.275 1.00 77.81 92 TYR A O 1
ATOM 750 N N . SER A 1 93 ? 1.550 5.036 12.515 1.00 79.38 93 SER A N 1
ATOM 751 C CA . SER A 1 93 ? 1.034 3.951 13.360 1.00 79.38 93 SER A CA 1
ATOM 752 C C . SER A 1 93 ? 1.094 2.587 12.667 1.00 79.38 93 SER A C 1
ATOM 754 O O . SER A 1 93 ? 1.449 1.596 13.300 1.00 79.38 93 SER A O 1
ATOM 756 N N . TYR A 1 94 ? 0.799 2.516 11.365 1.00 77.25 94 TYR A N 1
ATOM 757 C CA . TYR A 1 94 ? 0.958 1.270 10.611 1.00 77.25 94 TYR A CA 1
ATOM 758 C C . TYR A 1 94 ? 2.422 0.860 10.474 1.00 77.25 94 TYR A C 1
ATOM 760 O O . TYR A 1 94 ? 2.724 -0.313 10.660 1.00 77.25 94 TYR A O 1
ATOM 768 N N . SER A 1 95 ? 3.341 1.795 10.212 1.00 72.31 95 SER A N 1
ATOM 769 C CA . SER A 1 95 ? 4.769 1.463 10.169 1.00 72.31 95 SER A CA 1
ATOM 770 C C . SER A 1 95 ? 5.297 0.955 11.509 1.00 72.31 95 SER A C 1
ATOM 772 O O . SER A 1 95 ? 6.070 0.005 11.522 1.00 72.31 95 SER A O 1
ATOM 774 N N . GLU A 1 96 ? 4.834 1.508 12.634 1.00 75.44 96 GLU A N 1
ATOM 775 C CA . GLU A 1 96 ? 5.190 0.994 13.960 1.00 75.44 96 GLU A CA 1
ATOM 776 C C . GLU A 1 96 ? 4.704 -0.444 14.157 1.00 75.44 96 GLU A C 1
ATOM 778 O O . GLU A 1 96 ? 5.467 -1.266 14.649 1.00 75.44 96 GLU A O 1
ATOM 783 N N . LEU A 1 97 ? 3.483 -0.782 13.725 1.00 71.75 97 LEU A N 1
ATOM 784 C CA . LEU A 1 97 ? 2.967 -2.155 13.809 1.00 71.75 97 LEU A CA 1
ATOM 785 C C . LEU A 1 97 ? 3.802 -3.158 13.000 1.00 71.75 97 LEU A C 1
ATOM 787 O O . LEU A 1 97 ? 3.936 -4.304 13.416 1.00 71.75 97 LEU A O 1
ATOM 791 N N . LEU A 1 98 ? 4.379 -2.743 11.870 1.00 65.38 98 LEU A N 1
ATOM 792 C CA . LEU A 1 98 ? 5.223 -3.612 11.039 1.00 65.38 98 LEU A CA 1
ATOM 793 C C . LEU A 1 98 ? 6.602 -3.866 11.638 1.00 65.38 98 LEU A C 1
ATOM 795 O O . LEU A 1 98 ? 7.177 -4.919 11.393 1.00 65.38 98 LEU A O 1
ATOM 799 N N . LEU A 1 99 ? 7.134 -2.907 12.398 1.00 61.91 99 LEU A N 1
ATOM 800 C CA . LEU A 1 99 ? 8.422 -3.034 13.085 1.00 61.91 99 LEU A CA 1
ATOM 801 C C . LEU A 1 99 ? 8.347 -3.938 14.326 1.00 61.91 99 LEU A C 1
ATOM 803 O O . LEU A 1 99 ? 9.376 -4.215 14.935 1.00 61.91 99 LEU A O 1
ATOM 807 N N . VAL A 1 100 ? 7.145 -4.359 14.735 1.00 54.66 100 VAL A N 1
ATOM 808 C CA . VAL A 1 100 ? 6.929 -5.215 15.913 1.00 54.66 100 VAL A CA 1
ATOM 809 C C . VAL A 1 100 ? 7.037 -6.711 15.574 1.00 54.66 100 VAL A C 1
ATOM 811 O O . VAL A 1 100 ? 7.216 -7.509 16.491 1.00 54.66 100 VAL A O 1
ATOM 814 N N . ASP A 1 101 ? 7.004 -7.091 14.293 1.00 48.50 101 ASP A N 1
ATOM 815 C CA . ASP A 1 101 ? 7.284 -8.464 13.850 1.00 48.50 101 ASP A CA 1
ATOM 816 C C . ASP A 1 101 ? 8.738 -8.590 13.351 1.00 48.50 101 ASP A C 1
ATOM 818 O O . ASP A 1 101 ? 9.006 -8.512 12.148 1.00 48.50 101 ASP A O 1
ATOM 822 N N . ASP A 1 102 ? 9.650 -8.814 14.303 1.00 43.16 102 ASP A N 1
ATOM 823 C CA . ASP A 1 102 ? 11.010 -9.355 14.116 1.00 43.16 102 ASP A CA 1
ATOM 824 C C . ASP A 1 102 ? 11.223 -10.564 15.053 1.00 43.16 102 ASP A C 1
ATOM 826 O O . ASP A 1 102 ? 10.934 -10.442 16.271 1.00 43.16 102 ASP A O 1
#

pLDDT: mean 74.01, std 9.05, range [43.16, 90.88]

Foldseek 3Di:
DKWKKFWDFPPDGKIWMWDPDVDTWIWIQDPNDIDTCVDPVVVVVCVVCVVPDDVVVVVVADAQGWDDDPGTIMHTPDDDPDDDPVPVVVVVVVSVVVVVPD

Secondary structure (DSSP, 8-state):
-EEEEEEEESS-EEEEEEE-SSSPEEEEEETTEEEETTSHHHHHHHHHHTTT--HHHHHHPPTT-EEEETTEEEEEEEEESS--S-HHHHHHHHHHHHTT--